Protein AF-A0A1I1SZJ7-F1 (afdb_monomer)

Solvent-accessible surface area (backbone atoms only — not comparable to full-atom values): 4756 Å² total; per-residue (Å²): 133,86,78,59,63,75,59,52,50,52,53,50,52,50,53,54,47,49,66,61,47,47,57,57,53,51,49,51,52,48,50,52,52,49,51,51,52,49,51,52,50,53,50,52,53,50,50,53,54,51,49,50,54,50,48,54,52,49,52,52,54,52,50,50,52,54,49,52,53,50,51,53,52,52,52,51,52,54,53,50,56,58,61,74,71,111

pLDDT: mean 87.74, std 8.67, range [50.25, 96.38]

Secondary structure (DSSP, 8-state):
-PPPHHHHHHHHHHHHHHHHHHHHHHHHHHHHHHHHHHHHHHHHHHHHHHHHHHHHHHHHHHHHHHHHHHHHHHHHHHHHHHHTT-

InterPro domains:
  IPR021070 Killing trait, RebB [PF11747] (7-70)

Structure (mmCIF, N/CA/C/O backbone):
data_AF-A0A1I1SZJ7-F1
#
_entry.id   AF-A0A1I1SZJ7-F1
#
loop_
_atom_site.group_PDB
_atom_site.id
_atom_site.type_symbol
_atom_site.label_atom_id
_atom_site.label_alt_id
_atom_site.label_comp_id
_atom_site.label_asym_id
_atom_site.label_entity_id
_atom_site.label_seq_id
_atom_site.pdbx_PDB_ins_code
_atom_site.Cartn_x
_atom_site.Cartn_y
_atom_site.Cartn_z
_atom_site.occupancy
_atom_site.B_iso_or_equiv
_atom_site.auth_seq_id
_atom_site.auth_comp_id
_atom_site.auth_asym_id
_atom_site.auth_atom_id
_atom_site.pdbx_PDB_model_num
ATOM 1 N N . MET A 1 1 ? -32.505 -20.884 52.642 1.00 56.75 1 MET A N 1
ATOM 2 C CA . MET A 1 1 ? -31.343 -20.130 53.156 1.00 56.75 1 MET A CA 1
ATOM 3 C C . MET A 1 1 ? -31.260 -18.840 52.355 1.00 56.75 1 MET A C 1
ATOM 5 O O . MET A 1 1 ? -31.080 -18.946 51.148 1.00 56.75 1 MET A O 1
ATOM 9 N N . PRO A 1 2 ? -31.501 -17.662 52.948 1.00 73.88 2 PRO A N 1
ATOM 10 C CA . PRO A 1 2 ? -31.322 -16.394 52.249 1.00 73.88 2 PRO A CA 1
ATOM 11 C C . PRO A 1 2 ? -29.825 -16.158 52.017 1.00 73.88 2 PRO A C 1
ATOM 13 O O . PRO A 1 2 ? -29.007 -16.363 52.913 1.00 73.88 2 PRO A O 1
ATOM 16 N N . VAL A 1 3 ? -29.467 -15.811 50.786 1.00 64.62 3 VAL A N 1
ATOM 17 C CA . VAL A 1 3 ? -28.101 -15.431 50.408 1.00 64.62 3 VAL A CA 1
ATOM 18 C C . VAL A 1 3 ? -27.697 -14.136 51.121 1.00 64.62 3 VAL A C 1
ATOM 20 O O . VAL A 1 3 ? -28.534 -13.277 51.380 1.00 64.62 3 VAL A O 1
ATOM 23 N N . ASN A 1 4 ? -26.415 -14.012 51.471 1.00 80.75 4 ASN A N 1
ATOM 24 C CA . ASN A 1 4 ? -25.868 -12.844 52.163 1.00 80.75 4 ASN A CA 1
ATOM 25 C C . ASN A 1 4 ? -25.871 -11.617 51.227 1.00 80.75 4 ASN A C 1
ATOM 27 O O . ASN A 1 4 ? -25.362 -11.689 50.105 1.00 80.75 4 ASN A O 1
ATOM 31 N N . GLU A 1 5 ? -26.417 -10.488 51.680 1.00 79.12 5 GLU A N 1
ATOM 32 C CA . GLU A 1 5 ? -26.505 -9.255 50.886 1.00 79.12 5 GLU A CA 1
ATOM 33 C C . GLU A 1 5 ? -25.131 -8.689 50.499 1.00 79.12 5 GLU A C 1
ATOM 35 O O . GLU A 1 5 ? -24.973 -8.239 49.369 1.00 79.12 5 GLU A O 1
ATOM 40 N N . GLN A 1 6 ? -24.104 -8.801 51.355 1.00 71.75 6 GLN A N 1
ATOM 41 C CA . GLN A 1 6 ? -22.747 -8.331 51.021 1.00 71.75 6 GLN A CA 1
ATOM 42 C C . GLN A 1 6 ? -22.137 -9.105 49.846 1.00 71.75 6 GLN A C 1
ATOM 44 O O . GLN A 1 6 ? -21.393 -8.545 49.043 1.00 71.75 6 GLN A O 1
ATOM 49 N N . VAL A 1 7 ? -22.472 -10.393 49.726 1.00 73.81 7 VAL A N 1
ATOM 50 C CA . VAL A 1 7 ? -22.055 -11.242 48.600 1.00 73.81 7 VAL A CA 1
ATOM 51 C C . VAL A 1 7 ? -22.879 -10.915 47.352 1.00 73.81 7 VAL A C 1
ATOM 53 O O . VAL A 1 7 ? -22.354 -10.901 46.245 1.00 73.81 7 VAL A O 1
ATOM 56 N N . THR A 1 8 ? -24.165 -10.609 47.518 1.00 79.62 8 THR A N 1
ATOM 57 C CA . THR A 1 8 ? -25.066 -10.289 46.400 1.00 79.62 8 THR A CA 1
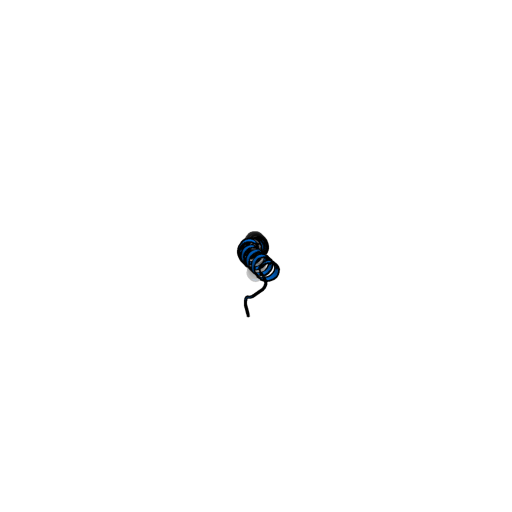ATOM 58 C C . THR A 1 8 ? -24.721 -8.941 45.757 1.00 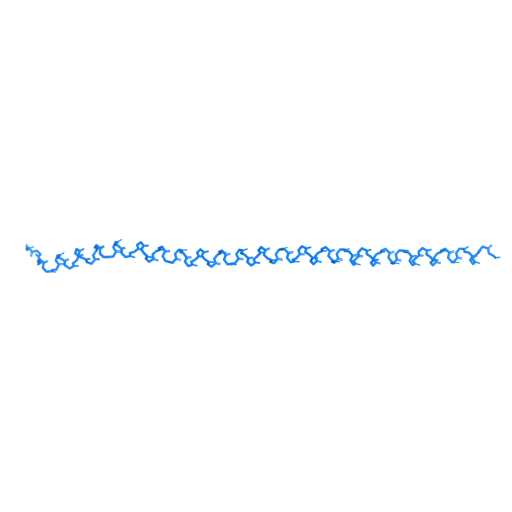79.62 8 THR A C 1
ATOM 60 O O . THR A 1 8 ? -24.719 -8.832 44.530 1.00 79.62 8 THR A O 1
ATOM 63 N N . ASP A 1 9 ? -24.358 -7.938 46.559 1.00 81.25 9 ASP A N 1
ATOM 64 C CA . ASP A 1 9 ? -23.943 -6.615 46.079 1.00 81.25 9 ASP A CA 1
ATOM 65 C C . ASP A 1 9 ? -22.580 -6.663 45.374 1.00 81.25 9 ASP A C 1
ATOM 67 O O . ASP A 1 9 ? -22.440 -6.176 44.255 1.00 81.25 9 ASP A O 1
ATOM 71 N N . SER A 1 10 ? -21.594 -7.361 45.949 1.00 79.31 10 SER A N 1
ATOM 72 C CA . SER A 1 10 ? -20.272 -7.506 45.323 1.00 79.31 10 SER A CA 1
ATOM 73 C C . SER A 1 10 ? -20.309 -8.325 44.025 1.00 79.31 10 SER A C 1
ATOM 75 O O . SER A 1 10 ? -19.652 -7.948 43.055 1.00 79.31 10 SER A O 1
ATOM 77 N N . VAL A 1 11 ? -21.129 -9.379 43.928 1.00 81.94 11 VAL A N 1
ATOM 78 C CA . VAL A 1 11 ? -21.336 -10.107 42.658 1.00 81.94 11 VAL A CA 1
ATOM 79 C C . VAL A 1 11 ? -22.056 -9.233 41.626 1.00 81.94 11 VAL A C 1
ATOM 81 O O . VAL A 1 11 ? -21.674 -9.232 40.456 1.00 81.94 11 VAL A O 1
ATOM 84 N N . THR A 1 12 ? -23.055 -8.447 42.037 1.00 83.88 12 THR A N 1
ATOM 85 C 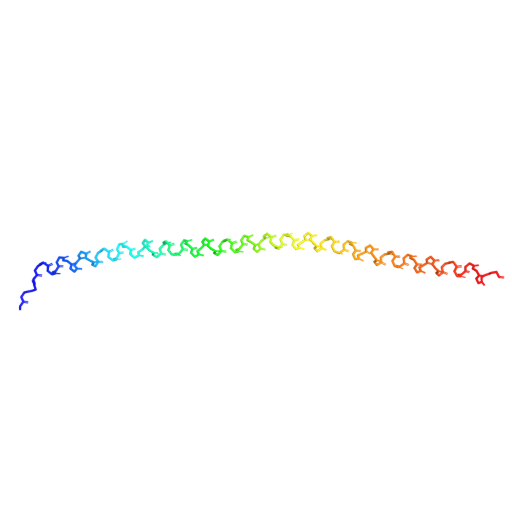CA . THR A 1 12 ? -23.761 -7.525 41.131 1.00 83.88 12 THR A CA 1
ATOM 86 C C . THR A 1 12 ? -22.819 -6.432 40.621 1.00 83.88 12 THR A C 1
ATOM 88 O O . THR A 1 12 ? -22.736 -6.219 39.413 1.00 83.88 12 THR A O 1
ATOM 91 N N . GLN A 1 13 ? -22.033 -5.814 41.506 1.00 81.75 13 GLN A N 1
ATOM 92 C CA . GLN A 1 13 ? -21.094 -4.739 41.183 1.00 81.75 13 GLN A CA 1
ATOM 93 C C . GLN A 1 13 ? -19.945 -5.209 40.278 1.00 81.75 13 GLN A C 1
ATOM 95 O O . GLN A 1 13 ? -19.596 -4.525 39.307 1.00 81.75 13 GLN A O 1
ATOM 100 N N . VAL A 1 14 ? -19.375 -6.388 40.549 1.00 83.38 14 VAL 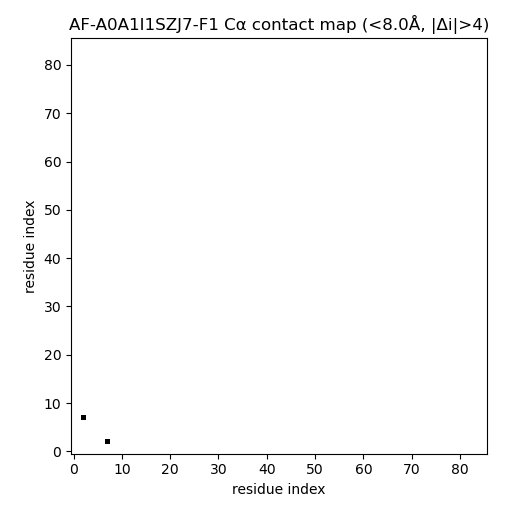A N 1
ATOM 101 C CA . VAL A 1 14 ? -18.343 -6.991 39.692 1.00 83.38 14 VAL A CA 1
ATOM 102 C C . VAL A 1 14 ? -18.926 -7.327 38.321 1.00 83.38 14 VAL A C 1
ATOM 104 O O . VAL A 1 14 ? -18.330 -6.956 37.311 1.00 83.38 14 VAL A O 1
ATOM 107 N N . ASN A 1 15 ? -20.117 -7.928 38.250 1.00 80.69 15 ASN A N 1
ATOM 108 C CA . ASN A 1 15 ? -20.750 -8.262 36.972 1.00 80.69 15 ASN A CA 1
ATOM 109 C C . ASN A 1 15 ? -21.068 -7.015 36.132 1.00 80.69 15 ASN A C 1
ATOM 111 O O . ASN A 1 15 ? -20.813 -7.008 34.926 1.00 80.69 15 ASN A O 1
ATOM 115 N N . THR A 1 16 ? -21.553 -5.931 36.750 1.00 80.38 16 THR A N 1
ATOM 116 C CA . THR A 1 16 ? -21.791 -4.663 36.040 1.00 80.38 16 THR A CA 1
ATOM 117 C C . THR A 1 16 ? -20.494 -3.997 35.589 1.00 80.38 16 THR A C 1
ATOM 119 O O . THR A 1 16 ? -20.442 -3.427 34.500 1.00 80.38 16 THR A O 1
ATOM 122 N N . SER A 1 17 ? -19.424 -4.107 36.383 1.00 77.88 17 SER A N 1
ATOM 123 C CA . SER A 1 17 ? -18.115 -3.538 36.039 1.00 77.88 17 SER A CA 1
ATOM 124 C C . SER A 1 17 ? -17.440 -4.307 34.905 1.00 77.88 17 SER A C 1
ATOM 126 O O . SER A 1 17 ? -16.868 -3.695 34.008 1.00 77.88 17 SER A O 1
ATOM 128 N N . VAL A 1 18 ? -17.552 -5.640 34.885 1.00 81.50 18 VAL A N 1
ATOM 129 C CA . VAL A 1 18 ? -17.050 -6.476 33.785 1.00 81.50 18 VAL A CA 1
ATOM 130 C C . VAL A 1 18 ? -17.804 -6.164 32.496 1.00 81.50 18 VAL A C 1
ATOM 132 O O . VAL A 1 18 ? -17.171 -5.945 31.463 1.00 81.50 18 VAL A O 1
ATOM 135 N N . LEU A 1 19 ? -19.135 -6.060 32.542 1.00 82.00 19 LEU A N 1
ATOM 136 C CA . LEU A 1 19 ? -19.930 -5.719 31.361 1.00 82.00 19 LEU A CA 1
ATOM 137 C C . LEU A 1 19 ? -19.636 -4.300 30.840 1.00 82.00 19 LEU A C 1
ATOM 139 O O . LEU A 1 19 ? -19.674 -4.086 29.633 1.00 82.00 19 LEU A O 1
ATOM 143 N N . GLY A 1 20 ? -19.297 -3.350 31.719 1.00 78.00 20 GLY A N 1
ATOM 144 C CA . GLY A 1 20 ? -18.897 -1.989 31.339 1.00 78.00 20 GLY A CA 1
ATOM 145 C C . GLY A 1 20 ? -17.445 -1.856 30.855 1.00 78.00 20 GLY A C 1
ATOM 146 O O . GLY A 1 20 ? -17.168 -1.078 29.944 1.00 78.00 20 GLY A O 1
ATOM 147 N N . GLY A 1 21 ? -16.513 -2.627 31.421 1.00 82.88 21 GLY A N 1
ATOM 148 C CA . GLY A 1 21 ? -15.088 -2.590 31.066 1.00 82.88 21 GLY A CA 1
ATOM 149 C C . GLY A 1 21 ? -14.728 -3.417 29.829 1.00 82.88 21 GLY A C 1
ATOM 150 O O . GLY A 1 21 ? -13.805 -3.063 29.092 1.00 82.88 21 GLY A O 1
ATOM 151 N N . THR A 1 22 ? -15.484 -4.485 29.555 1.00 79.38 22 THR A N 1
ATOM 152 C CA . THR A 1 22 ? -15.254 -5.370 28.399 1.00 79.38 22 THR A CA 1
ATOM 153 C C . THR A 1 22 ? -15.354 -4.627 27.061 1.00 79.38 22 THR A C 1
ATOM 155 O O . THR A 1 22 ? -14.446 -4.794 26.246 1.00 79.38 22 THR A O 1
ATOM 158 N N . PRO A 1 23 ? -16.360 -3.759 26.815 1.00 83.81 23 PRO A N 1
ATOM 159 C CA . PRO A 1 23 ? -16.405 -2.930 25.616 1.00 83.81 23 PRO A CA 1
ATOM 160 C C . PRO A 1 23 ? -15.170 -2.042 25.461 1.00 83.81 23 PRO A C 1
ATOM 162 O O . PRO A 1 23 ? -14.586 -2.036 24.387 1.00 83.81 23 PRO A O 1
ATOM 165 N N . ALA A 1 24 ? -14.719 -1.361 26.522 1.00 80.62 24 ALA A N 1
ATOM 166 C CA . ALA A 1 24 ? -13.561 -0.464 26.461 1.00 80.62 24 ALA A CA 1
ATOM 167 C C . ALA A 1 24 ? -12.257 -1.209 26.117 1.00 80.62 24 ALA A C 1
ATOM 169 O O . ALA A 1 24 ? -11.479 -0.755 25.274 1.00 80.62 24 ALA A O 1
ATOM 170 N N . MET A 1 25 ? -12.036 -2.385 26.716 1.00 87.06 25 MET A N 1
ATOM 171 C CA . MET A 1 25 ? -10.885 -3.236 26.391 1.00 87.06 25 MET A CA 1
ATOM 172 C C . MET A 1 25 ? -10.987 -3.830 24.984 1.00 87.06 25 MET A C 1
ATOM 174 O O . MET A 1 25 ? -10.001 -3.836 24.249 1.00 87.06 25 MET A O 1
ATOM 178 N N . ALA A 1 26 ? -12.174 -4.292 24.582 1.00 83.31 26 ALA A N 1
ATOM 179 C CA . ALA A 1 26 ? -12.405 -4.819 23.243 1.00 83.31 26 ALA A CA 1
ATOM 180 C C . ALA A 1 26 ? -12.160 -3.743 22.182 1.00 83.31 26 ALA A C 1
ATOM 182 O O . ALA A 1 26 ? -11.443 -4.007 21.222 1.00 83.31 26 ALA A O 1
ATOM 183 N N . THR A 1 27 ? -12.668 -2.521 22.379 1.00 89.31 27 THR A N 1
ATOM 184 C CA . THR A 1 27 ? -12.439 -1.395 21.465 1.00 89.31 27 THR A CA 1
ATOM 185 C C . THR A 1 27 ? -10.988 -0.945 21.457 1.00 89.31 27 THR A C 1
ATOM 187 O O . THR A 1 27 ? -10.470 -0.649 20.387 1.00 89.31 27 THR A O 1
ATOM 190 N N . GLY A 1 28 ? -10.304 -0.938 22.607 1.00 87.31 28 GLY A N 1
ATOM 191 C CA . GLY A 1 28 ? -8.876 -0.622 22.674 1.00 87.31 28 GLY A CA 1
ATOM 192 C C . GLY A 1 28 ? -8.037 -1.623 21.879 1.00 87.31 28 GLY A C 1
ATOM 193 O O . GLY A 1 28 ? -7.218 -1.234 21.049 1.00 87.31 28 GLY A O 1
ATOM 194 N N . ASN A 1 29 ? -8.307 -2.917 22.051 1.00 89.81 29 ASN A N 1
ATOM 195 C CA . ASN A 1 29 ? -7.629 -3.979 21.309 1.00 89.81 29 ASN A CA 1
ATOM 196 C C . ASN A 1 29 ? -7.961 -3.945 19.809 1.00 89.81 29 ASN A C 1
ATOM 198 O O . ASN A 1 29 ? -7.064 -4.101 18.980 1.00 89.81 29 ASN A O 1
ATOM 202 N N . LEU A 1 30 ? -9.220 -3.682 19.446 1.00 89.00 30 LEU A N 1
ATOM 203 C CA . LEU A 1 30 ? -9.640 -3.497 18.054 1.00 89.00 30 LEU A CA 1
ATOM 204 C C . LEU A 1 30 ? -8.957 -2.288 17.413 1.00 89.00 30 LEU A C 1
ATOM 206 O O . LEU A 1 30 ? -8.480 -2.393 16.288 1.00 89.00 30 LEU A O 1
ATOM 210 N N . MET A 1 31 ? -8.871 -1.156 18.117 1.00 92.50 31 MET A N 1
ATOM 211 C CA . MET A 1 31 ? -8.192 0.043 17.625 1.00 92.50 31 MET A CA 1
ATOM 212 C C . MET A 1 31 ? -6.694 -0.187 17.446 1.00 92.50 31 MET A C 1
ATOM 214 O O . MET A 1 31 ? -6.149 0.243 16.433 1.00 92.50 31 MET A O 1
ATOM 218 N N . MET A 1 32 ? -6.030 -0.894 18.366 1.00 92.69 32 MET A N 1
ATOM 219 C CA . MET A 1 32 ? -4.617 -1.261 18.210 1.00 92.69 32 MET A CA 1
ATOM 220 C C . MET A 1 32 ? -4.409 -2.198 17.013 1.00 92.69 32 MET A C 1
ATOM 222 O O . MET A 1 32 ? -3.548 -1.939 16.174 1.00 92.69 32 MET A O 1
ATOM 226 N N . SER A 1 33 ? -5.237 -3.241 16.880 1.00 90.25 33 SER A N 1
ATOM 227 C CA . SER A 1 33 ? -5.189 -4.172 15.744 1.00 90.25 33 SER A CA 1
ATOM 228 C C . SER A 1 33 ? -5.456 -3.470 14.407 1.00 90.25 33 SER A C 1
ATOM 230 O O . SER A 1 33 ? -4.719 -3.675 13.441 1.00 90.25 33 SER A O 1
ATOM 232 N N . SER A 1 34 ? -6.452 -2.583 14.367 1.00 90.81 34 SER A N 1
ATOM 233 C CA . SER A 1 34 ? -6.782 -1.764 13.197 1.00 90.81 34 SER A CA 1
ATOM 234 C C . SER A 1 34 ? -5.649 -0.799 12.851 1.00 90.81 34 SER A C 1
ATOM 236 O O . SER A 1 34 ? -5.227 -0.740 11.701 1.00 90.81 34 SER A O 1
ATOM 238 N N . SER A 1 35 ? -5.076 -0.114 13.846 1.00 92.56 35 SER A N 1
ATOM 239 C CA . SER A 1 35 ? -3.927 0.783 13.658 1.00 92.56 35 SER A CA 1
ATOM 240 C C . SER A 1 35 ? -2.730 0.049 13.061 1.00 92.56 35 SER A C 1
ATOM 242 O O . SER A 1 35 ? -2.100 0.549 12.132 1.00 92.56 35 SER A O 1
ATOM 244 N N . GLN A 1 36 ? -2.440 -1.161 13.541 1.00 94.00 36 GLN A N 1
ATOM 245 C CA . GLN A 1 36 ? -1.351 -1.967 13.002 1.00 94.00 36 GLN A CA 1
ATOM 246 C C . GLN A 1 36 ? -1.635 -2.435 11.568 1.00 94.00 36 GLN A C 1
ATOM 248 O O . GLN A 1 36 ? -0.768 -2.315 10.706 1.00 94.00 36 GLN A O 1
ATOM 253 N N . SER A 1 37 ? -2.858 -2.896 11.286 1.00 92.75 37 SER A N 1
ATOM 254 C CA . SER A 1 37 ? -3.284 -3.282 9.933 1.00 92.75 37 SER A CA 1
ATOM 255 C C . SER A 1 37 ? -3.230 -2.109 8.944 1.00 92.75 37 SER A C 1
ATOM 257 O O . SER A 1 37 ? -2.747 -2.266 7.819 1.00 92.75 37 SER A O 1
ATOM 259 N N . LEU A 1 38 ? -3.658 -0.917 9.370 1.00 94.69 38 LEU A N 1
ATOM 260 C CA . LEU A 1 38 ? -3.554 0.321 8.597 1.00 94.69 38 LEU A CA 1
ATOM 261 C C . LEU A 1 38 ? -2.093 0.712 8.357 1.00 94.69 38 LEU A C 1
ATOM 263 O O . LEU A 1 38 ? -1.749 1.080 7.237 1.00 94.69 38 LEU A O 1
ATOM 267 N N . GLY A 1 39 ? -1.226 0.577 9.364 1.00 94.44 39 GLY A N 1
ATOM 268 C CA . GLY A 1 39 ? 0.213 0.810 9.228 1.00 94.44 39 GLY A CA 1
ATOM 269 C C . GLY A 1 39 ? 0.855 -0.106 8.184 1.00 94.44 39 GLY A C 1
ATOM 270 O O . GLY A 1 39 ? 1.537 0.371 7.279 1.00 94.44 39 GLY A O 1
ATOM 271 N N . THR A 1 40 ? 0.571 -1.410 8.239 1.00 93.94 40 THR A N 1
ATOM 272 C CA . THR A 1 40 ? 1.020 -2.367 7.214 1.00 93.94 40 THR A CA 1
ATOM 273 C C . THR A 1 40 ? 0.444 -2.036 5.836 1.00 93.94 40 THR A C 1
ATOM 275 O O . THR A 1 40 ? 1.159 -2.095 4.841 1.00 93.94 40 THR A O 1
ATOM 278 N N . SER A 1 41 ? -0.823 -1.624 5.756 1.00 93.44 41 SER A N 1
ATOM 279 C CA . SER A 1 41 ? -1.445 -1.229 4.486 1.00 93.44 41 SER A CA 1
ATOM 280 C C . SER A 1 41 ? -0.788 0.018 3.880 1.00 93.44 41 SER A C 1
ATOM 282 O O . SER A 1 41 ? -0.555 0.063 2.674 1.00 93.44 41 SER A O 1
ATOM 284 N N . ALA A 1 42 ? -0.442 1.011 4.704 1.00 94.31 42 ALA A N 1
ATOM 285 C CA . ALA A 1 42 ? 0.261 2.217 4.271 1.00 94.31 42 ALA A CA 1
ATOM 286 C C . ALA A 1 42 ? 1.695 1.919 3.798 1.00 94.31 42 ALA A C 1
ATOM 288 O O . ALA A 1 42 ? 2.137 2.476 2.788 1.00 94.31 42 ALA A O 1
ATOM 289 N N . LEU A 1 43 ? 2.399 1.012 4.486 1.00 96.38 43 LEU A N 1
ATOM 290 C CA . LEU A 1 43 ? 3.706 0.512 4.051 1.00 96.38 43 LEU A CA 1
ATOM 291 C C . LEU A 1 43 ? 3.594 -0.177 2.687 1.00 96.38 43 LEU A C 1
ATOM 293 O O . LEU A 1 43 ? 4.274 0.239 1.753 1.00 96.38 43 LEU A O 1
ATOM 297 N N . ASN A 1 44 ? 2.657 -1.115 2.525 1.00 93.94 44 ASN A N 1
ATOM 298 C CA . ASN A 1 44 ? 2.435 -1.818 1.258 1.00 93.94 44 ASN A CA 1
ATOM 299 C C . ASN A 1 44 ? 2.084 -0.858 0.104 1.00 93.94 44 ASN A C 1
ATOM 301 O O . ASN A 1 44 ? 2.562 -1.026 -1.017 1.00 93.94 44 ASN A O 1
ATOM 305 N N . ALA A 1 45 ? 1.266 0.171 0.354 1.00 93.62 45 ALA A N 1
ATOM 306 C CA . ALA A 1 45 ? 0.928 1.179 -0.655 1.00 93.62 45 ALA A CA 1
ATOM 307 C C . ALA A 1 45 ? 2.149 2.021 -1.073 1.00 93.62 45 ALA A C 1
ATOM 309 O O . ALA A 1 45 ? 2.332 2.328 -2.256 1.00 93.62 45 ALA A O 1
ATOM 310 N N . THR A 1 46 ? 3.009 2.367 -0.112 1.00 94.06 46 THR A N 1
ATOM 311 C CA . THR A 1 46 ? 4.259 3.095 -0.369 1.00 94.06 46 THR A CA 1
ATOM 312 C C . THR A 1 46 ? 5.249 2.226 -1.141 1.00 94.06 46 THR A C 1
ATOM 314 O O . THR A 1 46 ? 5.797 2.680 -2.144 1.00 94.06 46 THR A O 1
ATOM 317 N N . GLU A 1 47 ? 5.424 0.965 -0.742 1.00 95.00 47 GLU A N 1
ATOM 318 C CA . GLU A 1 47 ? 6.263 -0.009 -1.447 1.00 95.00 47 GLU A CA 1
ATOM 319 C C . GLU A 1 47 ? 5.780 -0.226 -2.881 1.00 95.00 47 GLU A C 1
ATOM 321 O O . GLU A 1 47 ? 6.578 -0.152 -3.812 1.00 95.00 47 GLU A O 1
ATOM 326 N N . SER A 1 48 ? 4.470 -0.393 -3.094 1.00 92.06 48 SER A N 1
ATOM 327 C CA . SER A 1 48 ? 3.894 -0.502 -4.439 1.00 92.06 48 SER A CA 1
ATOM 328 C C . SER A 1 48 ? 4.175 0.743 -5.287 1.00 92.06 48 SER A C 1
ATOM 330 O O . SER A 1 48 ? 4.459 0.625 -6.480 1.00 92.06 48 SER A O 1
ATOM 332 N N . SER A 1 49 ? 4.117 1.935 -4.687 1.00 92.19 49 SER A N 1
ATOM 333 C CA . SER A 1 49 ? 4.421 3.195 -5.378 1.00 92.19 49 SER A CA 1
ATOM 334 C C . SER A 1 49 ? 5.905 3.290 -5.751 1.00 92.19 49 SER A C 1
ATOM 336 O O . SER A 1 49 ? 6.245 3.687 -6.866 1.00 92.19 49 SER A O 1
ATOM 338 N N . GLN A 1 50 ? 6.798 2.865 -4.853 1.00 93.88 50 GLN A N 1
ATOM 339 C CA . GLN A 1 50 ? 8.239 2.803 -5.110 1.00 93.88 50 GLN A CA 1
ATOM 340 C C . GLN A 1 50 ? 8.577 1.771 -6.193 1.00 93.88 50 GLN A C 1
ATOM 342 O O . GLN A 1 50 ? 9.312 2.085 -7.130 1.00 93.88 50 GLN A O 1
ATOM 347 N N . HIS A 1 51 ? 7.991 0.573 -6.130 1.00 92.12 51 HIS A N 1
ATOM 348 C CA . HIS A 1 51 ? 8.146 -0.459 -7.156 1.00 92.12 51 HIS A CA 1
ATOM 349 C C . HIS A 1 51 ? 7.691 0.021 -8.537 1.00 92.12 51 HIS A C 1
ATOM 351 O O . HIS A 1 51 ? 8.354 -0.288 -9.527 1.00 92.12 51 HIS A O 1
ATOM 357 N N . GLY A 1 52 ? 6.620 0.817 -8.624 1.00 90.75 52 GLY A N 1
ATOM 358 C CA .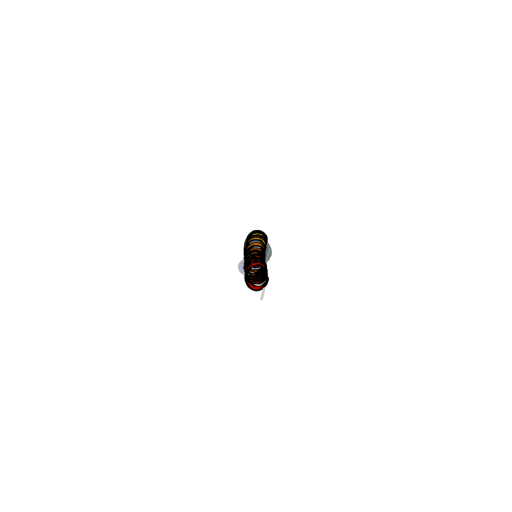 GLY A 1 52 ? 6.184 1.427 -9.884 1.00 90.75 52 GLY A CA 1
ATOM 359 C C . GLY A 1 52 ? 7.257 2.325 -10.511 1.00 90.75 52 GLY A C 1
ATOM 360 O O . GLY A 1 52 ? 7.560 2.197 -11.699 1.00 90.75 52 GLY A O 1
ATOM 361 N N . GLY A 1 53 ? 7.893 3.182 -9.705 1.00 91.31 53 GLY A N 1
ATOM 362 C CA . GLY A 1 53 ? 8.990 4.046 -10.157 1.00 91.31 53 GLY A CA 1
ATOM 363 C C . GLY A 1 53 ? 10.237 3.265 -10.582 1.00 91.31 53 GLY A C 1
ATOM 364 O O . GLY A 1 53 ? 10.794 3.518 -11.652 1.00 91.31 53 GLY A O 1
ATOM 365 N N . ILE A 1 54 ? 10.640 2.267 -9.788 1.00 91.31 54 ILE A N 1
ATOM 366 C CA . ILE A 1 54 ? 11.769 1.378 -10.109 1.00 91.31 54 ILE A CA 1
ATOM 367 C C . ILE A 1 54 ? 11.499 0.611 -11.407 1.00 91.31 54 ILE A C 1
ATOM 369 O O . ILE A 1 54 ? 12.376 0.526 -12.264 1.00 91.31 54 ILE A O 1
ATOM 373 N N . THR A 1 55 ? 10.279 0.102 -11.589 1.00 92.44 55 THR A N 1
ATOM 374 C CA . THR A 1 55 ? 9.875 -0.614 -12.806 1.00 92.44 55 THR A CA 1
ATOM 375 C C . THR A 1 55 ? 9.968 0.295 -14.025 1.00 92.44 55 THR A C 1
ATOM 377 O O . THR A 1 55 ? 10.562 -0.093 -15.026 1.00 92.44 55 THR A O 1
ATOM 380 N N . MET A 1 56 ? 9.459 1.529 -13.945 1.00 92.25 56 MET A N 1
ATOM 381 C CA . MET A 1 56 ? 9.559 2.489 -15.050 1.00 92.25 56 MET A CA 1
ATOM 382 C C . MET A 1 56 ? 11.023 2.785 -15.417 1.00 92.25 56 MET A C 1
ATOM 384 O O . MET A 1 56 ? 11.384 2.794 -16.599 1.00 92.25 56 MET A O 1
ATOM 388 N N . HIS A 1 57 ? 11.881 2.994 -14.415 1.00 91.44 57 HIS A N 1
ATOM 389 C CA . HIS A 1 57 ? 13.301 3.235 -14.649 1.00 91.44 57 HIS A CA 1
ATOM 390 C C . HIS A 1 57 ? 13.991 2.008 -15.264 1.00 91.44 57 HIS A C 1
ATOM 392 O O . HIS A 1 57 ? 14.698 2.135 -16.263 1.00 91.44 57 HIS A O 1
ATOM 398 N N . SER A 1 58 ? 13.729 0.813 -14.730 1.00 89.19 58 SER A N 1
ATOM 399 C CA . SER A 1 58 ? 14.273 -0.452 -15.231 1.00 89.19 58 SER A CA 1
ATOM 400 C C . SER A 1 58 ? 13.856 -0.724 -16.679 1.00 89.19 58 SER A C 1
ATOM 402 O O . SER A 1 58 ? 14.717 -1.018 -17.506 1.00 89.19 58 SER A O 1
ATOM 404 N N . VAL A 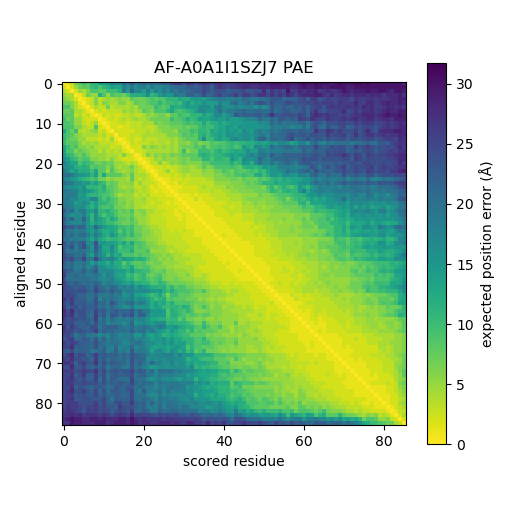1 59 ? 12.577 -0.530 -17.020 1.00 91.56 59 VAL A N 1
ATOM 405 C CA . VAL A 1 59 ? 12.066 -0.674 -18.394 1.00 91.56 59 VAL A CA 1
ATOM 406 C C . VAL A 1 59 ? 12.746 0.314 -19.339 1.00 91.56 59 VAL A C 1
ATOM 408 O O . VAL A 1 59 ? 13.136 -0.067 -20.440 1.00 91.56 59 VAL A O 1
ATOM 411 N N . THR A 1 60 ? 12.952 1.563 -18.913 1.00 92.62 60 THR A N 1
ATOM 412 C CA . THR A 1 60 ? 13.645 2.572 -19.730 1.00 92.62 60 THR A CA 1
ATOM 413 C C . THR A 1 60 ? 15.098 2.175 -19.991 1.00 92.62 60 THR A C 1
ATOM 415 O O . THR A 1 60 ? 15.553 2.203 -21.133 1.00 92.62 60 THR A O 1
ATOM 418 N N . VAL A 1 61 ? 15.827 1.759 -18.951 1.00 92.81 61 VAL A N 1
ATOM 419 C CA . VAL A 1 61 ? 17.232 1.336 -19.066 1.00 92.81 61 VAL A CA 1
ATOM 420 C C . VAL A 1 61 ? 17.360 0.070 -19.914 1.00 92.81 61 VAL A C 1
ATOM 422 O O . VAL A 1 61 ? 18.223 -0.008 -20.789 1.00 92.81 61 VAL A O 1
ATOM 425 N N . GLN A 1 62 ? 16.493 -0.919 -19.702 1.00 93.44 62 GLN A N 1
ATOM 426 C CA . GLN A 1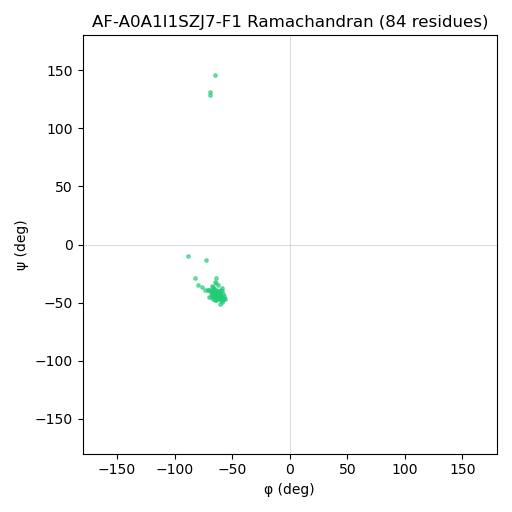 62 ? 16.498 -2.154 -20.480 1.00 93.44 62 GLN A CA 1
ATOM 427 C C . GLN A 1 62 ? 16.121 -1.898 -21.946 1.00 93.44 62 GLN A C 1
ATOM 429 O O . GLN A 1 62 ? 16.769 -2.432 -22.848 1.00 93.44 62 GLN A O 1
ATOM 434 N N . GLY A 1 63 ? 15.144 -1.021 -22.192 1.00 92.94 63 GLY A N 1
ATOM 435 C CA . GLY A 1 63 ? 14.783 -0.549 -23.526 1.00 92.94 63 GLY A CA 1
ATOM 436 C C . GLY A 1 63 ? 15.959 0.128 -24.231 1.00 92.94 63 GLY A C 1
ATOM 437 O O . GLY A 1 63 ? 16.308 -0.263 -25.344 1.00 92.94 63 GLY A O 1
ATOM 438 N N . LEU A 1 64 ? 16.640 1.063 -23.561 1.00 95.19 64 LEU A N 1
ATOM 439 C CA . LEU A 1 64 ? 17.837 1.724 -24.093 1.00 95.19 64 LEU A CA 1
ATOM 440 C C . LEU A 1 64 ? 18.956 0.731 -24.421 1.00 95.19 64 LEU A C 1
ATOM 442 O O . LEU A 1 64 ? 19.530 0.807 -25.505 1.00 95.19 64 LEU A O 1
ATOM 446 N N . ASN A 1 65 ? 19.235 -0.229 -23.539 1.00 94.56 65 ASN A N 1
ATOM 447 C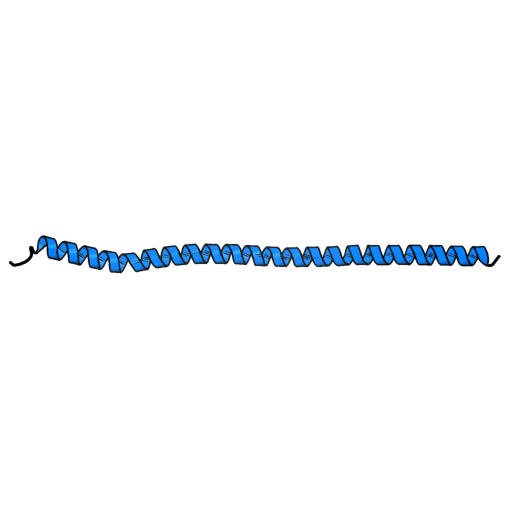 CA . ASN A 1 65 ? 20.245 -1.257 -23.799 1.00 94.56 65 ASN A CA 1
ATOM 448 C C . ASN A 1 65 ? 19.899 -2.110 -25.028 1.00 94.56 65 ASN A C 1
ATOM 450 O O . ASN A 1 65 ? 20.769 -2.371 -25.860 1.00 94.56 65 ASN A O 1
ATOM 454 N N . SER A 1 66 ? 18.632 -2.507 -25.183 1.00 94.62 66 SER A N 1
ATOM 455 C CA . SER A 1 66 ? 18.185 -3.269 -26.357 1.00 94.62 66 SER A CA 1
ATOM 456 C C . SER A 1 66 ? 18.302 -2.466 -27.660 1.00 94.62 66 SER A C 1
ATOM 458 O O . SER A 1 66 ? 18.754 -2.993 -28.683 1.00 94.62 66 SER A O 1
ATOM 460 N N . LEU A 1 67 ? 17.981 -1.168 -27.613 1.00 94.75 67 LEU A N 1
ATOM 461 C CA . LEU A 1 67 ? 18.101 -0.267 -28.755 1.00 94.75 67 LEU A CA 1
ATOM 462 C C . LEU A 1 67 ? 19.567 -0.057 -29.142 1.00 94.75 67 LEU A C 1
ATOM 464 O O . LEU A 1 67 ? 19.917 -0.196 -30.311 1.00 94.75 67 LEU A O 1
ATOM 468 N N . MET A 1 68 ? 20.436 0.209 -28.165 1.00 96.19 68 MET A N 1
ATOM 469 C CA . MET A 1 68 ? 21.876 0.366 -28.384 1.00 96.19 68 MET A CA 1
ATOM 470 C C . MET A 1 68 ? 22.502 -0.900 -28.970 1.00 96.19 68 MET A C 1
ATOM 472 O O . MET A 1 68 ? 23.281 -0.814 -29.917 1.00 96.19 68 MET A O 1
ATOM 476 N N . SER A 1 69 ? 22.126 -2.077 -28.461 1.00 95.25 69 SER A N 1
ATOM 477 C CA . SER A 1 69 ? 22.582 -3.361 -29.001 1.00 95.25 69 SER A CA 1
ATOM 478 C C . SER A 1 69 ? 22.182 -3.534 -30.470 1.00 95.25 69 SER A C 1
ATOM 480 O O . SER A 1 69 ? 23.025 -3.869 -31.304 1.00 95.25 69 SER A O 1
ATOM 482 N N . THR A 1 70 ? 20.927 -3.223 -30.804 1.00 95.19 70 THR A N 1
ATOM 483 C CA . THR A 1 70 ? 20.417 -3.311 -32.180 1.00 95.19 70 THR A CA 1
ATOM 484 C C . THR A 1 70 ? 21.117 -2.315 -33.104 1.00 95.19 70 THR A C 1
ATOM 486 O O . THR A 1 70 ? 21.595 -2.704 -34.168 1.00 95.19 70 THR A O 1
ATOM 489 N N . CYS A 1 71 ? 21.242 -1.048 -32.697 1.00 92.38 71 CYS A N 1
ATOM 490 C CA . CYS A 1 71 ? 21.953 -0.027 -33.469 1.00 92.38 71 CYS A CA 1
ATOM 491 C C . CYS A 1 71 ? 23.399 -0.438 -33.750 1.00 92.38 71 CYS A C 1
ATOM 493 O O . CYS A 1 71 ? 23.858 -0.323 -34.884 1.00 92.38 71 CYS A O 1
ATOM 495 N N . ASN A 1 72 ? 24.105 -0.963 -32.748 1.00 94.31 72 ASN A N 1
ATOM 496 C CA . ASN A 1 72 ? 25.488 -1.389 -32.919 1.00 94.31 72 ASN A CA 1
ATOM 497 C C . ASN A 1 72 ? 25.609 -2.557 -33.916 1.00 94.31 72 ASN A C 1
ATOM 499 O O . ASN A 1 72 ? 26.508 -2.562 -34.755 1.00 94.31 72 ASN A O 1
ATOM 503 N N . ALA A 1 73 ? 24.672 -3.510 -33.881 1.00 92.94 73 ALA A N 1
ATOM 504 C CA . ALA A 1 73 ? 24.619 -4.609 -34.846 1.00 92.94 73 ALA A CA 1
ATOM 505 C C . ALA A 1 73 ? 24.329 -4.123 -36.278 1.00 92.94 73 ALA A C 1
ATOM 507 O O . ALA A 1 73 ? 24.989 -4.563 -37.220 1.00 92.94 73 ALA A O 1
ATOM 508 N N . VAL A 1 74 ? 23.379 -3.195 -36.450 1.00 94.00 74 VAL A N 1
ATOM 509 C CA . VAL A 1 74 ? 23.039 -2.612 -37.760 1.00 94.00 74 VAL A CA 1
ATOM 510 C C . VAL A 1 74 ? 24.217 -1.830 -38.334 1.00 94.00 74 VAL A C 1
ATOM 512 O O . VAL A 1 74 ? 24.547 -2.010 -39.502 1.00 94.00 74 VAL A O 1
ATOM 515 N N . ILE A 1 75 ? 24.883 -1.003 -37.524 1.00 93.88 75 ILE A N 1
ATOM 516 C CA . ILE A 1 75 ? 26.074 -0.257 -37.950 1.00 93.88 75 ILE A CA 1
ATOM 517 C C . ILE A 1 75 ? 27.189 -1.225 -38.357 1.00 93.88 75 ILE A C 1
ATOM 519 O O . ILE A 1 75 ? 27.773 -1.048 -39.423 1.00 93.88 75 ILE A O 1
ATOM 523 N N . GLY A 1 76 ? 27.444 -2.273 -37.565 1.00 92.75 76 GLY A N 1
ATOM 524 C CA . GLY A 1 76 ? 28.435 -3.300 -37.896 1.00 92.75 76 GLY A CA 1
ATOM 525 C C . GLY A 1 76 ? 28.153 -3.987 -39.235 1.00 92.75 76 GLY A C 1
ATOM 526 O O . GLY A 1 76 ? 29.035 -4.053 -40.087 1.00 92.75 76 GLY A O 1
ATOM 527 N N . ARG A 1 77 ? 26.904 -4.412 -39.466 1.00 92.69 77 ARG A N 1
ATOM 528 C CA . ARG A 1 77 ? 26.468 -4.999 -40.747 1.00 92.69 77 ARG A CA 1
ATOM 529 C C . ARG A 1 77 ? 26.557 -4.020 -41.913 1.00 92.69 77 ARG A C 1
ATOM 531 O O . ARG A 1 77 ? 26.945 -4.402 -43.012 1.00 92.69 77 ARG A O 1
ATOM 538 N N . SER A 1 78 ? 26.191 -2.761 -41.690 1.00 92.00 78 SER A N 1
ATOM 539 C CA . SER A 1 78 ? 26.269 -1.737 -42.729 1.00 92.00 78 SER A CA 1
ATOM 540 C C . SER A 1 78 ? 27.720 -1.434 -43.104 1.00 92.00 78 SER A C 1
ATOM 542 O O . SER A 1 78 ? 28.001 -1.220 -44.278 1.00 92.00 78 SER A O 1
ATOM 544 N N . ALA A 1 79 ? 28.639 -1.446 -42.133 1.00 92.56 79 ALA A N 1
ATOM 545 C CA . ALA A 1 79 ? 30.069 -1.299 -42.379 1.00 92.56 79 ALA A CA 1
ATOM 546 C C . ALA A 1 79 ? 30.639 -2.500 -43.154 1.00 92.56 79 ALA A C 1
ATOM 548 O O . ALA A 1 79 ? 31.347 -2.298 -44.135 1.00 92.56 79 ALA A O 1
ATOM 549 N N . GLU A 1 80 ? 30.276 -3.731 -42.775 1.00 91.88 80 GLU A N 1
ATOM 550 C CA . GLU A 1 80 ? 30.638 -4.958 -43.507 1.00 91.88 80 GLU A CA 1
ATOM 551 C C . GLU A 1 80 ? 30.174 -4.898 -44.972 1.00 91.88 80 GLU A C 1
ATOM 553 O O . GLU A 1 80 ? 30.971 -5.110 -45.880 1.00 91.88 80 GLU A O 1
ATOM 558 N N . SER A 1 81 ? 28.920 -4.500 -45.217 1.00 91.81 81 SER A N 1
ATOM 559 C CA . SER A 1 81 ? 28.361 -4.407 -46.572 1.00 91.81 81 SER A CA 1
ATOM 560 C C . SER A 1 81 ? 29.047 -3.362 -47.459 1.00 91.81 81 SER A C 1
ATOM 562 O O . SER A 1 81 ? 29.054 -3.522 -48.677 1.00 91.81 81 SER A O 1
ATOM 564 N N . ILE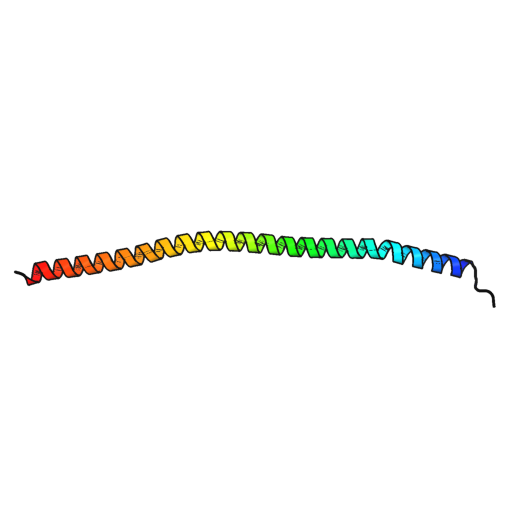 A 1 82 ? 29.595 -2.287 -46.880 1.00 91.62 82 ILE A N 1
ATOM 565 C CA . ILE A 1 82 ? 30.381 -1.293 -47.629 1.00 91.62 82 ILE A CA 1
ATOM 566 C C . ILE A 1 82 ? 31.731 -1.888 -48.037 1.00 91.62 82 ILE A C 1
ATOM 568 O O . ILE A 1 82 ? 32.180 -1.645 -49.150 1.00 91.62 82 ILE A O 1
ATOM 572 N N . ILE A 1 83 ? 32.356 -2.673 -47.155 1.00 92.31 83 ILE A N 1
ATOM 573 C CA . ILE A 1 83 ? 33.674 -3.271 -47.394 1.00 92.31 83 ILE A CA 1
ATOM 574 C C . ILE A 1 83 ? 33.596 -4.420 -48.411 1.00 92.31 83 ILE A C 1
ATOM 576 O O . ILE A 1 83 ? 34.477 -4.524 -49.250 1.00 92.31 83 ILE A O 1
ATOM 580 N N . GLU A 1 84 ? 32.555 -5.260 -48.377 1.00 88.94 84 GLU A N 1
ATOM 581 C CA . GLU A 1 84 ? 32.384 -6.375 -49.333 1.00 88.94 84 GLU A CA 1
ATOM 582 C C . GLU A 1 84 ? 31.991 -5.940 -50.756 1.00 88.94 84 GLU A C 1
ATOM 584 O O . GLU A 1 84 ? 31.993 -6.759 -51.675 1.00 88.94 84 GLU A O 1
ATOM 589 N N . LYS A 1 85 ? 31.575 -4.681 -50.942 1.00 69.25 85 LYS A N 1
ATOM 590 C CA . LYS A 1 85 ? 31.098 -4.165 -52.234 1.00 69.25 85 LYS A CA 1
ATOM 591 C C . LYS A 1 85 ? 32.219 -3.592 -53.117 1.00 69.25 85 LYS A C 1
ATOM 593 O O . LYS A 1 85 ? 31.957 -3.308 -54.286 1.00 69.25 85 LYS A O 1
ATOM 598 N N . GLU A 1 86 ? 33.422 -3.441 -52.569 1.00 50.25 86 GLU A N 1
ATOM 599 C CA . GLU A 1 86 ? 34.671 -3.135 -53.291 1.00 50.25 86 GLU A CA 1
ATOM 600 C C . GLU A 1 86 ? 35.400 -4.432 -53.678 1.00 50.25 86 GLU A C 1
ATOM 602 O O . GLU A 1 86 ? 35.937 -4.486 -54.808 1.00 50.25 86 GLU A O 1
#

Sequence (86 aa):
MPVNEQVTDSVTQVNTSVLGGTPAMATGNLMMSSSQSLGTSALNATESSQHGGITMHSVTVQGLNSLMSTCNAVIGRSAESIIEKE

Radius of gyration: 36.79 Å; Cα contacts (8 Å, |Δi|>4): 1; chains: 1; bounding box: 66×24×106 Å

Foldseek 3Di:
DDDDVVVVVVVVVVVVVCVVVVVVVVVVVVVVVVVVVVVVVVVVVVVVVVVVVVVVVVCVVVVVVVVVVVVVVVVVVVVVVVVVVD

Organism: NCBI:txid1123010

Mean predicted aligned error: 11.69 Å